Protein AF-A0AAU6ZR99-F1 (afdb_monomer_lite)

pLDDT: mean 75.12, std 14.04, range [40.44, 89.25]

Secondary structure (DSSP, 8-state):
-PPPEEEEES-TT----STTEEEEES-HHHHHHHHHHH--S---B---HHHHHHHHHTT----------SSS-------B-

Foldseek 3Di:
DDDAAEAEDCDPPPDDPDPNYDYQHDDLCVSVVVCVVVPPDDDWDQDDPVSVVVCVVSVNDPDFDFDDDPDPDPDRRGGGD

Sequence (81 aa):
MGSEKFVVSHKPDVKRTYPNSELLVGDAVSTVTALKKHYPRDLMTMGSGKLVRQLHAAGLIDRYALLSRPEGTVRNSCGMI

Radius of gyration: 13.94 Å; chains: 1; bounding box: 25×36×28 Å

Structure (mmCIF, N/CA/C/O backbone):
data_AF-A0AAU6ZR99-F1
#
_entry.id   AF-A0AAU6ZR99-F1
#
loop_
_atom_site.group_PDB
_atom_site.id
_atom_site.type_symbol
_atom_site.label_atom_id
_atom_site.label_alt_id
_atom_site.label_comp_id
_atom_site.label_asym_id
_atom_site.label_entity_id
_atom_site.label_seq_id
_atom_site.pdbx_PDB_ins_code
_atom_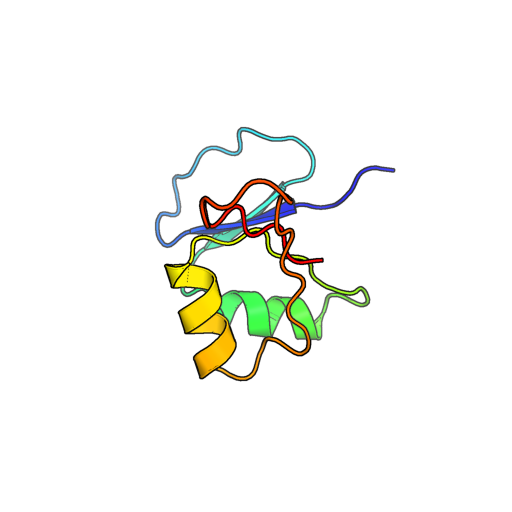site.Cartn_x
_atom_site.Cartn_y
_atom_site.Cartn_z
_atom_site.occupancy
_atom_site.B_iso_or_equiv
_atom_site.auth_seq_id
_atom_site.auth_comp_id
_atom_site.auth_asym_id
_atom_site.auth_atom_id
_atom_site.pdbx_PDB_model_num
ATOM 1 N N . MET A 1 1 ? 0.531 13.965 -18.135 1.00 43.56 1 MET A N 1
ATOM 2 C CA . MET A 1 1 ? 0.246 14.106 -16.691 1.00 43.56 1 MET A CA 1
ATOM 3 C C . MET A 1 1 ? 0.688 12.805 -16.038 1.00 43.56 1 MET A C 1
ATOM 5 O O . MET A 1 1 ? 0.170 11.767 -16.422 1.00 43.56 1 MET A O 1
ATOM 9 N N . GLY A 1 2 ? 1.770 12.833 -15.257 1.00 59.38 2 GLY A N 1
ATOM 10 C CA . GLY A 1 2 ? 2.479 11.622 -14.818 1.00 59.38 2 GLY A CA 1
ATOM 11 C C . GLY A 1 2 ? 1.737 10.837 -13.736 1.00 59.38 2 GLY A C 1
ATOM 12 O O . GLY A 1 2 ? 0.856 11.374 -13.072 1.00 59.38 2 GLY A O 1
ATOM 13 N N . SER A 1 3 ? 2.102 9.569 -13.561 1.00 66.69 3 SER A N 1
ATOM 14 C CA . SER A 1 3 ? 1.598 8.717 -12.482 1.00 66.69 3 SER A CA 1
ATOM 15 C C . SER A 1 3 ? 2.095 9.229 -11.126 1.00 66.69 3 SER A C 1
ATOM 17 O O . SER A 1 3 ? 3.296 9.454 -10.957 1.00 66.69 3 SER A O 1
ATOM 19 N N . GLU A 1 4 ? 1.190 9.411 -10.164 1.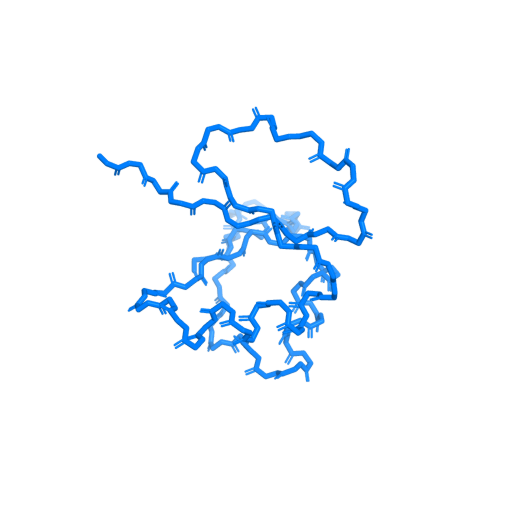00 80.06 4 GLU A N 1
ATOM 20 C CA . GLU A 1 4 ? 1.549 9.750 -8.782 1.00 80.06 4 GLU A CA 1
ATOM 21 C C . GLU A 1 4 ? 2.130 8.519 -8.082 1.00 80.06 4 GLU A C 1
ATOM 23 O O . GLU A 1 4 ? 1.603 7.413 -8.199 1.00 80.06 4 GLU A O 1
ATOM 28 N N . LYS A 1 5 ? 3.238 8.700 -7.362 1.00 83.50 5 LYS A N 1
ATOM 29 C CA . LYS A 1 5 ? 3.965 7.610 -6.706 1.00 83.50 5 LYS A CA 1
ATOM 30 C C . LYS A 1 5 ? 3.920 7.754 -5.190 1.00 83.50 5 LYS A C 1
ATOM 32 O O . LYS A 1 5 ? 4.627 8.572 -4.613 1.00 83.50 5 LYS A O 1
ATOM 37 N N . PHE A 1 6 ? 3.189 6.892 -4.506 1.00 83.50 6 PHE A N 1
ATOM 38 C CA . PHE A 1 6 ? 3.177 6.885 -3.043 1.00 83.50 6 PHE A CA 1
ATOM 39 C C . PHE A 1 6 ? 4.335 6.044 -2.499 1.00 83.50 6 PHE A C 1
ATOM 41 O O . PHE A 1 6 ? 4.570 4.920 -2.939 1.00 83.50 6 PHE A O 1
ATOM 48 N N . VAL A 1 7 ? 5.089 6.596 -1.551 1.00 82.44 7 VAL A N 1
ATOM 49 C CA . VAL A 1 7 ? 6.207 5.917 -0.889 1.00 82.44 7 VAL A CA 1
ATOM 50 C C . VAL A 1 7 ? 5.895 5.844 0.593 1.00 82.44 7 VAL A C 1
ATOM 52 O O . VAL A 1 7 ? 5.857 6.875 1.254 1.00 82.44 7 VAL A O 1
ATOM 55 N N . VAL A 1 8 ? 5.701 4.638 1.120 1.00 82.25 8 VAL A N 1
ATOM 56 C CA . VAL A 1 8 ? 5.546 4.431 2.563 1.00 82.25 8 VAL A CA 1
ATOM 57 C C . VAL A 1 8 ? 6.922 4.268 3.198 1.00 82.25 8 VAL A C 1
ATOM 59 O O . VAL A 1 8 ? 7.724 3.448 2.746 1.00 82.25 8 VAL A O 1
ATOM 62 N N . SER A 1 9 ? 7.194 5.017 4.262 1.00 77.75 9 SER A N 1
ATOM 63 C CA . SER A 1 9 ? 8.424 4.879 5.040 1.00 77.75 9 SER A CA 1
ATOM 64 C C . SER A 1 9 ? 8.168 5.083 6.529 1.00 77.75 9 SER A C 1
ATOM 66 O O . SER A 1 9 ? 7.465 6.003 6.931 1.00 77.75 9 SER A O 1
ATOM 68 N N . HIS A 1 10 ? 8.829 4.285 7.368 1.00 78.00 10 HIS A N 1
ATOM 69 C CA . HIS A 1 10 ? 8.884 4.537 8.813 1.00 78.00 10 HIS A CA 1
ATOM 70 C C . HIS A 1 10 ? 9.880 5.647 9.187 1.00 78.00 10 HIS A C 1
ATOM 72 O O . HIS A 1 10 ? 9.884 6.113 10.321 1.00 78.00 10 HIS A O 1
ATOM 78 N N . LYS A 1 11 ? 10.752 6.057 8.255 1.00 70.94 11 LYS A N 1
ATOM 79 C CA . LYS A 1 11 ? 11.733 7.127 8.464 1.00 70.94 11 LYS A CA 1
ATOM 80 C C . LYS A 1 11 ? 11.231 8.425 7.821 1.00 70.94 11 LYS A C 1
ATOM 82 O O . LYS A 1 11 ? 11.032 8.419 6.602 1.00 70.94 11 LYS A O 1
ATOM 87 N N . PRO A 1 12 ? 11.073 9.515 8.593 1.00 63.31 12 PRO A N 1
ATOM 88 C CA . PRO A 1 12 ? 10.592 10.797 8.077 1.00 63.31 12 PRO A CA 1
ATOM 89 C C . PRO A 1 12 ? 11.616 11.511 7.182 1.00 63.31 12 PRO A C 1
ATOM 91 O O . PRO A 1 12 ? 11.227 12.303 6.335 1.00 63.31 12 PRO A O 1
ATOM 94 N N . ASP A 1 13 ? 12.908 11.191 7.306 1.00 62.41 13 ASP A N 1
ATOM 95 C CA . ASP A 1 13 ? 13.999 11.872 6.586 1.00 62.41 13 ASP A CA 1
ATOM 96 C C . ASP A 1 13 ? 14.344 11.235 5.220 1.00 62.41 13 ASP A C 1
ATOM 98 O O . ASP A 1 13 ? 15.447 11.363 4.686 1.00 62.41 13 ASP A O 1
ATOM 102 N N . VAL A 1 14 ? 13.414 10.478 4.627 1.00 66.56 14 VAL A N 1
ATOM 103 C CA . VAL A 1 14 ? 13.644 9.885 3.303 1.00 66.56 14 VAL A CA 1
ATOM 104 C C . VAL A 1 14 ? 13.533 10.970 2.235 1.00 66.56 14 VAL A C 1
ATOM 106 O O . VAL A 1 14 ? 12.438 11.385 1.846 1.00 66.56 14 VAL A O 1
ATOM 109 N N . LYS A 1 15 ? 14.691 11.406 1.722 1.00 58.84 15 LYS A N 1
ATOM 110 C CA . LYS A 1 15 ? 14.772 12.356 0.608 1.00 58.84 15 LYS A CA 1
ATOM 111 C C . LYS A 1 15 ? 14.037 11.837 -0.623 1.00 58.84 15 LYS A C 1
ATOM 113 O O . LYS A 1 15 ? 14.249 10.724 -1.108 1.00 58.84 15 LYS A O 1
ATOM 118 N N . ARG A 1 16 ? 13.192 12.708 -1.163 1.00 62.50 16 ARG A N 1
ATOM 119 C CA . ARG A 1 16 ? 12.336 12.444 -2.317 1.00 62.50 16 ARG A CA 1
ATOM 120 C C . ARG A 1 16 ? 13.187 12.493 -3.576 1.00 62.50 16 ARG A C 1
ATOM 122 O O . ARG A 1 16 ? 13.522 13.563 -4.062 1.00 62.50 16 ARG A O 1
ATOM 129 N N . THR A 1 17 ? 13.586 11.328 -4.063 1.00 62.41 17 THR A N 1
ATOM 130 C CA . THR A 1 17 ? 14.494 11.210 -5.214 1.00 62.41 17 THR A CA 1
ATOM 131 C C . THR A 1 17 ? 13.765 11.130 -6.553 1.00 62.41 17 THR A C 1
ATOM 133 O O . THR A 1 17 ? 14.406 11.280 -7.585 1.00 62.41 17 THR A O 1
ATOM 136 N N . TYR A 1 18 ? 12.443 10.913 -6.558 1.00 67.19 18 TYR A N 1
ATOM 137 C CA . TYR A 1 18 ? 11.646 10.778 -7.780 1.00 67.19 18 TYR A CA 1
ATOM 138 C C . TYR A 1 18 ? 10.558 11.859 -7.891 1.00 67.19 18 TYR A C 1
ATOM 140 O O . TYR A 1 18 ? 9.842 12.095 -6.910 1.00 67.19 18 TYR A O 1
ATOM 148 N N . PRO A 1 19 ? 10.381 12.478 -9.074 1.00 67.81 19 PRO A N 1
ATOM 149 C CA . PRO A 1 19 ? 9.303 13.437 -9.319 1.00 67.81 19 PRO A CA 1
ATOM 150 C C . PRO A 1 19 ? 7.921 12.779 -9.160 1.00 67.81 19 PRO A C 1
ATOM 152 O O . PRO A 1 19 ? 7.784 11.569 -9.341 1.00 67.81 19 PRO A O 1
ATOM 155 N N . ASN A 1 20 ? 6.904 13.572 -8.796 1.00 72.00 20 ASN A N 1
ATOM 156 C CA . ASN A 1 20 ? 5.515 13.138 -8.537 1.00 72.00 20 ASN A CA 1
ATOM 157 C C . ASN A 1 20 ? 5.357 12.056 -7.464 1.00 72.00 20 ASN A C 1
ATOM 159 O O . ASN A 1 20 ? 4.377 11.313 -7.466 1.00 72.00 20 ASN A O 1
ATOM 163 N N . SER A 1 21 ? 6.322 11.932 -6.556 1.00 75.75 21 SER A N 1
ATOM 164 C CA . SER A 1 21 ? 6.155 11.028 -5.426 1.00 75.75 21 SER A CA 1
ATOM 165 C C . SER A 1 21 ? 5.412 11.748 -4.286 1.00 75.75 21 SER A C 1
ATOM 167 O O . SER A 1 21 ? 5.622 12.946 -4.136 1.00 75.75 21 SER A O 1
ATOM 169 N N . GLU A 1 22 ? 4.643 11.053 -3.426 1.00 81.12 22 GLU A N 1
ATOM 170 C CA . GLU A 1 22 ? 4.100 11.478 -2.101 1.00 81.12 22 GLU A CA 1
ATOM 171 C C . GLU A 1 22 ? 4.627 10.563 -0.963 1.00 81.12 22 GLU A C 1
ATOM 173 O O . GLU A 1 22 ? 4.746 9.359 -1.183 1.00 81.12 22 GLU A O 1
ATOM 178 N N . LEU A 1 23 ? 5.159 11.111 0.144 1.00 80.44 23 LEU A N 1
ATOM 179 C CA . LEU A 1 23 ? 5.834 10.326 1.194 1.00 80.44 23 LEU A CA 1
ATOM 180 C C . LEU A 1 23 ? 4.832 10.136 2.318 1.00 80.44 23 LEU A C 1
ATOM 182 O O . LEU A 1 23 ? 4.483 11.089 3.005 1.00 80.44 23 LEU A O 1
ATOM 186 N N . LEU A 1 24 ? 4.409 8.897 2.506 1.00 81.50 24 LEU A N 1
ATOM 187 C CA . LEU A 1 24 ? 3.507 8.506 3.568 1.00 81.50 24 LEU A CA 1
ATOM 188 C C . LEU A 1 24 ? 4.345 7.995 4.736 1.00 81.50 24 LEU A C 1
ATOM 190 O O . LEU A 1 24 ? 4.897 6.893 4.702 1.00 81.50 24 LEU A O 1
ATOM 194 N N . VAL A 1 25 ? 4.494 8.839 5.753 1.00 80.81 25 VAL A N 1
ATOM 195 C CA . VAL A 1 25 ? 5.263 8.494 6.94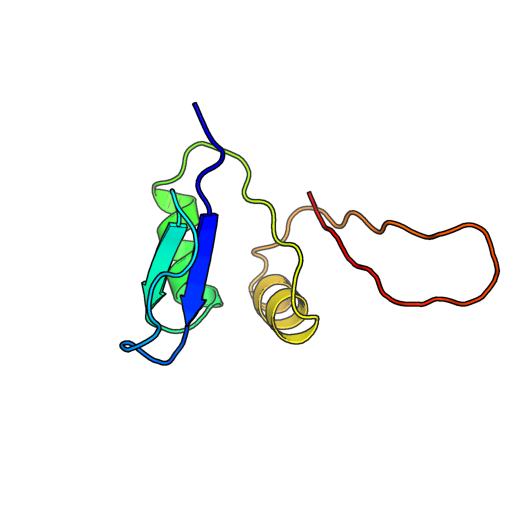8 1.00 80.81 25 VAL A CA 1
ATOM 196 C C . VAL A 1 25 ? 4.384 7.680 7.890 1.00 80.81 25 VAL A C 1
ATOM 198 O O . VAL A 1 25 ? 3.312 8.131 8.284 1.00 80.81 25 VAL A O 1
ATOM 201 N N . GLY A 1 26 ? 4.841 6.488 8.267 1.00 81.75 26 GLY A N 1
ATOM 202 C CA . GLY A 1 26 ? 4.141 5.630 9.220 1.00 81.75 26 GLY A CA 1
ATOM 203 C C . GLY A 1 26 ? 4.072 4.172 8.787 1.00 81.75 26 GLY A C 1
ATOM 204 O O . GLY A 1 26 ? 4.837 3.716 7.938 1.00 81.75 26 GLY A O 1
ATOM 205 N N . ASP A 1 27 ? 3.165 3.427 9.418 1.00 84.75 27 ASP A N 1
ATOM 206 C CA . ASP A 1 27 ? 2.905 2.036 9.059 1.00 84.75 27 ASP A CA 1
ATOM 207 C C . ASP A 1 27 ? 2.190 1.924 7.707 1.00 84.75 27 ASP A C 1
ATOM 209 O O . ASP A 1 27 ? 1.299 2.715 7.385 1.00 84.75 27 ASP A O 1
ATOM 213 N N . ALA A 1 28 ? 2.577 0.921 6.921 1.00 84.62 28 ALA A N 1
ATOM 214 C CA . ALA A 1 28 ? 2.033 0.689 5.590 1.00 84.62 28 ALA A CA 1
ATOM 215 C C . ALA A 1 28 ? 0.530 0.431 5.577 1.00 84.62 28 ALA A C 1
ATOM 217 O O . ALA A 1 28 ? -0.156 0.944 4.700 1.00 84.62 28 ALA A O 1
ATOM 218 N N . VAL A 1 29 ? 0.003 -0.324 6.537 1.00 87.19 29 VAL A N 1
ATOM 219 C CA . VAL A 1 29 ? -1.427 -0.627 6.591 1.00 87.19 29 VAL A CA 1
ATOM 220 C C . VAL A 1 29 ? -2.206 0.648 6.883 1.00 87.19 29 VAL A C 1
ATOM 222 O O . VAL A 1 29 ? -3.121 0.996 6.136 1.00 87.19 29 VAL A O 1
ATOM 225 N N . SER A 1 30 ? -1.809 1.390 7.917 1.00 87.00 30 SER A N 1
ATOM 226 C CA . SER A 1 30 ? -2.500 2.619 8.325 1.00 87.00 30 SER A CA 1
ATOM 227 C C . SER A 1 30 ? -2.460 3.697 7.241 1.00 87.00 30 SER A C 1
ATOM 229 O O . SER A 1 30 ? -3.487 4.293 6.913 1.00 87.00 30 SER A O 1
ATOM 231 N N . THR A 1 31 ? -1.286 3.926 6.651 1.00 88.56 31 THR A N 1
ATOM 232 C CA . THR A 1 31 ? -1.097 4.963 5.626 1.00 88.56 31 THR A CA 1
ATOM 233 C C . THR A 1 31 ? -1.815 4.631 4.322 1.00 88.56 31 THR A C 1
ATOM 235 O O . THR A 1 31 ? -2.495 5.494 3.771 1.00 88.56 31 THR A O 1
ATOM 238 N N . VAL A 1 32 ? -1.743 3.382 3.849 1.00 87.31 32 VAL A N 1
ATOM 239 C CA . VAL A 1 32 ? -2.461 2.951 2.638 1.00 87.31 32 VAL A CA 1
ATOM 240 C C . VAL A 1 32 ? -3.972 2.943 2.865 1.00 87.31 32 VAL A C 1
ATOM 242 O O . VAL A 1 32 ? -4.720 3.321 1.969 1.00 87.31 32 VAL A O 1
ATOM 245 N N . THR A 1 33 ? -4.443 2.592 4.066 1.00 87.81 33 THR A N 1
ATOM 246 C CA . THR A 1 33 ? -5.874 2.678 4.405 1.00 87.81 33 THR A CA 1
ATOM 247 C C . THR A 1 33 ? -6.376 4.117 4.343 1.00 87.81 33 THR A C 1
ATOM 249 O O . THR A 1 33 ? -7.441 4.372 3.784 1.00 87.81 33 THR A O 1
ATOM 252 N N . ALA A 1 34 ? -5.617 5.068 4.896 1.00 87.75 34 ALA A N 1
ATOM 253 C CA . ALA A 1 34 ? -5.949 6.486 4.799 1.00 87.75 34 ALA A CA 1
ATOM 254 C C . ALA A 1 34 ? -5.930 6.964 3.339 1.00 87.75 34 ALA A C 1
ATOM 256 O O . ALA A 1 34 ? -6.855 7.652 2.913 1.00 87.75 34 ALA A O 1
ATOM 257 N N . LEU A 1 35 ? -4.940 6.528 2.553 1.00 87.19 35 LEU A N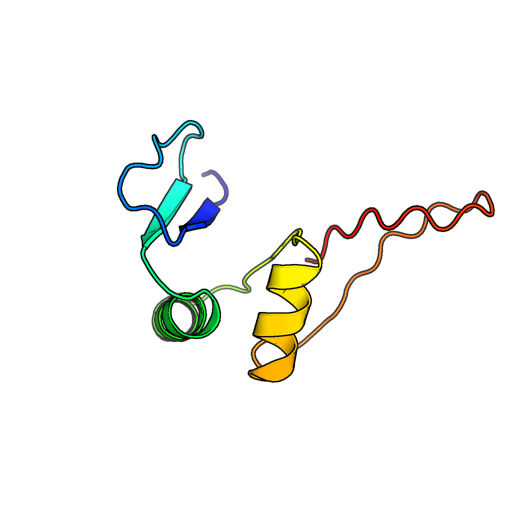 1
ATOM 258 C CA . LEU A 1 35 ? -4.855 6.848 1.131 1.00 87.19 35 LEU A CA 1
ATOM 259 C C . LEU A 1 35 ? -6.074 6.325 0.355 1.00 87.19 35 LEU A C 1
ATOM 261 O O . LEU A 1 35 ? -6.700 7.103 -0.356 1.00 87.19 35 LEU A O 1
ATOM 265 N N . LYS A 1 36 ? -6.483 5.059 0.541 1.00 85.50 36 LYS A N 1
ATOM 266 C CA . LYS A 1 36 ? -7.662 4.472 -0.136 1.00 85.50 36 LYS A CA 1
ATOM 267 C C . LYS A 1 36 ? -8.962 5.248 0.128 1.00 85.50 36 LYS A C 1
ATOM 269 O O . LYS A 1 36 ? -9.857 5.204 -0.705 1.00 85.50 36 LYS A O 1
ATOM 274 N N . LYS A 1 37 ? -9.092 5.960 1.256 1.00 86.31 37 LYS A N 1
ATOM 275 C CA . LYS A 1 37 ? -10.297 6.760 1.562 1.00 86.31 37 LYS A CA 1
ATOM 276 C C . LYS A 1 37 ? -10.414 8.031 0.724 1.00 86.31 37 LYS A C 1
ATOM 278 O O . LYS A 1 37 ? -11.523 8.500 0.494 1.00 86.31 37 LYS A O 1
ATOM 283 N N . HIS A 1 38 ? -9.285 8.602 0.318 1.00 84.44 38 HIS A N 1
ATOM 284 C CA . HIS A 1 38 ? -9.237 9.888 -0.380 1.00 84.44 38 HIS A CA 1
ATOM 285 C C . HIS A 1 38 ? -8.796 9.756 -1.838 1.00 84.44 38 HIS A C 1
ATOM 287 O O . HIS A 1 38 ? -8.997 10.683 -2.619 1.00 84.44 38 HIS A O 1
ATOM 293 N N . TYR A 1 39 ? -8.209 8.619 -2.213 1.00 83.88 39 TYR A N 1
ATOM 294 C CA . TYR A 1 39 ? -7.716 8.370 -3.555 1.00 83.88 39 TYR A CA 1
ATOM 295 C C . TYR A 1 39 ? -8.785 7.672 -4.409 1.00 83.88 39 TYR A C 1
ATOM 297 O O . TYR A 1 39 ? -9.132 6.528 -4.126 1.00 83.88 39 TYR A O 1
ATOM 305 N N . PRO A 1 40 ? -9.312 8.322 -5.464 1.00 79.38 40 PRO A N 1
ATOM 306 C CA . PRO A 1 40 ? -10.439 7.795 -6.239 1.00 79.38 40 PRO A CA 1
ATOM 307 C C . PRO A 1 40 ? -10.033 6.763 -7.305 1.00 79.38 40 PRO A C 1
ATOM 309 O O . PRO A 1 40 ? -10.886 6.308 -8.062 1.00 79.38 40 PRO A O 1
ATOM 312 N N . ARG A 1 41 ? -8.737 6.443 -7.425 1.00 85.00 41 ARG A N 1
ATOM 313 C CA . ARG A 1 41 ? -8.188 5.543 -8.451 1.00 85.00 41 ARG A CA 1
ATOM 314 C C . ARG A 1 41 ? -7.646 4.262 -7.827 1.00 85.00 41 ARG A C 1
ATOM 316 O O . ARG A 1 41 ? -7.302 4.241 -6.646 1.00 85.00 41 ARG A O 1
ATOM 323 N N . ASP A 1 42 ? -7.498 3.232 -8.651 1.00 85.75 42 ASP A N 1
ATOM 324 C CA . ASP A 1 42 ? -6.830 1.998 -8.249 1.00 85.75 42 ASP A CA 1
ATOM 325 C C . ASP A 1 42 ? -5.369 2.266 -7.860 1.00 85.75 42 ASP A C 1
ATOM 327 O O . ASP A 1 42 ? -4.667 3.076 -8.476 1.00 85.75 42 ASP A O 1
ATOM 331 N N . LEU A 1 43 ? -4.924 1.589 -6.802 1.00 85.81 43 LEU A N 1
ATOM 332 C CA . LEU A 1 43 ? -3.573 1.707 -6.273 1.00 85.81 43 LEU A CA 1
ATOM 333 C C . LEU A 1 43 ? -2.757 0.472 -6.632 1.00 85.81 43 LEU A C 1
ATOM 335 O O . LEU A 1 43 ? -3.026 -0.629 -6.158 1.00 85.81 43 LEU A O 1
ATOM 339 N N . MET A 1 44 ? -1.698 0.718 -7.391 1.00 84.19 44 MET A N 1
ATOM 340 C CA . MET A 1 44 ? -0.722 -0.278 -7.799 1.00 84.19 44 MET A CA 1
ATOM 341 C C . MET A 1 44 ? 0.443 -0.355 -6.803 1.00 84.19 44 MET A C 1
ATOM 343 O O . MET A 1 44 ? 1.016 0.676 -6.443 1.00 84.19 44 MET A O 1
ATOM 347 N N . THR A 1 45 ? 0.874 -1.559 -6.405 1.00 83.44 45 THR A N 1
ATOM 348 C CA . THR A 1 45 ? 2.110 -1.743 -5.618 1.00 83.44 45 THR A CA 1
ATOM 349 C C . THR A 1 45 ? 3.031 -2.805 -6.209 1.00 83.44 45 THR A C 1
ATOM 351 O O . THR A 1 45 ? 2.699 -3.981 -6.309 1.00 83.44 45 THR A O 1
ATOM 354 N N . MET A 1 46 ? 4.267 -2.414 -6.519 1.00 77.62 46 MET A N 1
ATOM 355 C CA . MET A 1 46 ? 5.316 -3.336 -6.979 1.00 77.62 46 MET A CA 1
ATOM 356 C C . MET A 1 46 ? 6.041 -4.064 -5.823 1.00 77.62 46 MET A C 1
ATOM 358 O O . MET A 1 46 ? 7.096 -4.663 -6.020 1.00 77.62 46 MET A O 1
ATOM 362 N N . GLY A 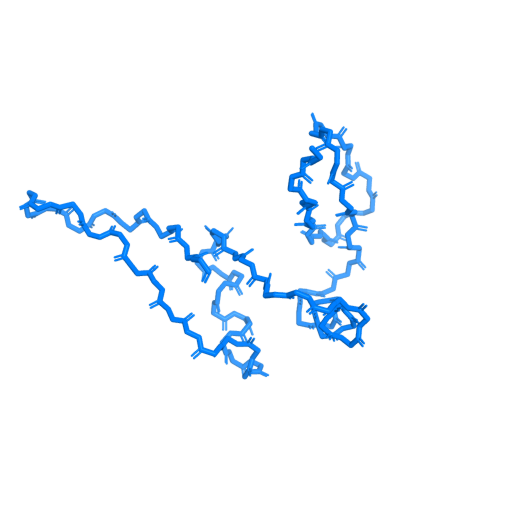1 47 ? 5.512 -4.020 -4.596 1.00 68.81 47 GLY A N 1
ATOM 363 C CA . GLY A 1 47 ? 6.153 -4.626 -3.420 1.00 68.81 47 GLY A CA 1
ATOM 364 C C . GLY A 1 47 ? 7.296 -3.779 -2.846 1.00 68.81 47 GLY A C 1
ATOM 365 O O . GLY A 1 47 ? 7.530 -2.654 -3.270 1.00 68.81 47 GLY A O 1
ATOM 366 N N . SER A 1 48 ? 8.030 -4.178 -1.802 1.00 75.12 48 SER A N 1
ATOM 367 C CA . SER A 1 48 ? 8.556 -5.505 -1.418 1.00 75.12 48 SER A CA 1
ATOM 368 C C . SER A 1 48 ? 7.570 -6.612 -1.011 1.00 75.12 48 SER A C 1
ATOM 370 O O . SER A 1 48 ? 6.452 -6.351 -0.580 1.00 75.12 48 SER A O 1
ATOM 372 N N . GLY A 1 49 ? 8.029 -7.872 -1.031 1.00 79.94 49 GLY A N 1
ATOM 373 C CA . GLY A 1 49 ? 7.250 -9.017 -0.536 1.00 79.94 49 GLY A CA 1
ATOM 374 C C . GLY A 1 49 ? 6.798 -8.888 0.928 1.00 79.94 49 GLY A C 1
ATOM 375 O O . GLY A 1 49 ? 5.753 -9.422 1.287 1.00 79.94 49 GLY A O 1
ATOM 376 N N . LYS A 1 50 ? 7.531 -8.137 1.766 1.00 84.19 50 LYS A N 1
ATOM 377 C CA . LYS A 1 50 ? 7.102 -7.797 3.133 1.00 84.19 50 LYS A CA 1
ATOM 378 C C . LYS A 1 50 ? 5.889 -6.861 3.118 1.00 84.19 50 LYS A C 1
ATOM 380 O O . LYS A 1 50 ? 4.901 -7.157 3.781 1.00 84.19 50 LYS A O 1
ATOM 385 N N . LEU A 1 51 ? 5.947 -5.792 2.323 1.00 85.00 51 LEU A N 1
ATOM 386 C CA . LEU A 1 51 ? 4.847 -4.836 2.164 1.00 85.00 51 LEU A CA 1
ATOM 387 C C . LEU A 1 51 ? 3.579 -5.533 1.659 1.00 85.00 51 LEU A C 1
ATOM 389 O O . LEU A 1 51 ? 2.511 -5.369 2.239 1.00 85.00 51 LEU A O 1
ATOM 393 N N . VAL A 1 52 ? 3.711 -6.370 0.627 1.00 86.44 52 VAL A N 1
ATOM 394 C CA . VAL A 1 52 ? 2.583 -7.130 0.069 1.00 86.44 52 VAL A CA 1
ATOM 395 C C . VAL A 1 52 ? 1.931 -8.022 1.125 1.00 86.44 52 VAL A C 1
ATOM 397 O O . VAL A 1 52 ? 0.710 -8.035 1.240 1.00 86.44 52 VAL A O 1
ATOM 400 N N . ARG A 1 53 ? 2.725 -8.733 1.937 1.00 86.62 53 ARG A N 1
ATOM 401 C CA . ARG A 1 53 ? 2.200 -9.575 3.025 1.00 86.62 53 ARG A CA 1
ATOM 402 C C . ARG A 1 53 ? 1.469 -8.760 4.093 1.00 86.62 53 ARG A C 1
ATOM 404 O O . ARG A 1 53 ? 0.420 -9.196 4.551 1.00 86.62 53 ARG A O 1
ATOM 411 N N . GLN A 1 54 ? 1.993 -7.591 4.468 1.00 89.25 54 GLN A N 1
ATOM 412 C CA . GLN A 1 54 ? 1.345 -6.708 5.447 1.00 89.25 54 GLN A CA 1
ATOM 413 C C . GLN A 1 54 ? 0.000 -6.181 4.933 1.00 89.25 54 GLN A C 1
ATOM 415 O O . GLN A 1 54 ? -0.997 -6.249 5.646 1.00 89.25 54 GLN A O 1
ATOM 420 N N . LEU A 1 55 ? -0.048 -5.714 3.682 1.00 88.12 55 LEU A N 1
ATOM 421 C CA . LEU A 1 55 ? -1.285 -5.224 3.069 1.00 88.12 55 LEU A CA 1
ATOM 422 C C . LEU A 1 55 ? -2.306 -6.351 2.848 1.00 88.12 55 LEU A C 1
ATOM 424 O O . LEU A 1 55 ? -3.498 -6.137 3.051 1.00 88.12 55 LEU A O 1
ATOM 428 N N . HIS A 1 56 ? -1.849 -7.556 2.491 1.00 88.19 56 HIS A N 1
ATOM 429 C CA . HIS A 1 56 ? -2.715 -8.731 2.371 1.00 88.19 56 HIS A CA 1
ATOM 430 C C . HIS A 1 56 ? -3.365 -9.101 3.703 1.00 88.19 56 HIS A C 1
ATOM 432 O O . HIS A 1 56 ? -4.574 -9.288 3.762 1.00 88.19 56 HIS A O 1
ATOM 438 N N . ALA A 1 57 ? -2.569 -9.174 4.776 1.00 89.00 57 ALA A N 1
ATOM 439 C CA . ALA A 1 57 ? -3.064 -9.517 6.106 1.00 89.00 57 ALA A CA 1
ATOM 440 C C . ALA A 1 57 ? -4.110 -8.511 6.616 1.00 89.00 57 ALA A C 1
ATOM 442 O O . ALA A 1 57 ? -4.998 -8.880 7.376 1.00 89.00 57 ALA A O 1
ATOM 443 N N . ALA A 1 58 ? -4.025 -7.257 6.169 1.00 8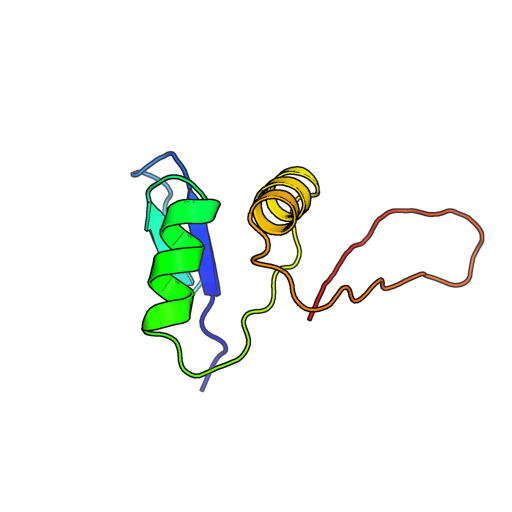8.56 58 ALA A N 1
ATOM 444 C CA . ALA A 1 58 ? -5.001 -6.214 6.464 1.00 88.56 58 ALA A CA 1
ATOM 445 C C . ALA A 1 58 ? -6.228 -6.207 5.528 1.00 88.56 58 ALA A C 1
ATOM 447 O O . ALA A 1 58 ? -7.075 -5.327 5.655 1.00 88.56 58 ALA A O 1
ATOM 448 N N . GLY A 1 59 ? -6.322 -7.135 4.568 1.00 88.75 59 GLY A N 1
ATOM 449 C CA . GLY A 1 59 ? -7.420 -7.188 3.597 1.00 88.75 59 GLY A CA 1
ATOM 450 C C . GLY A 1 59 ? -7.430 -6.024 2.600 1.00 88.75 59 GLY A C 1
ATOM 451 O O . GLY A 1 59 ? -8.465 -5.722 2.019 1.00 88.75 59 GLY A O 1
ATOM 452 N N . LEU A 1 60 ? -6.296 -5.339 2.409 1.00 88.12 60 LEU A N 1
ATOM 453 C CA . LEU A 1 60 ? -6.208 -4.153 1.548 1.00 88.12 60 LEU A CA 1
ATOM 454 C C . LEU A 1 60 ? -5.915 -4.476 0.079 1.00 88.12 60 LEU A C 1
ATOM 456 O O . LEU A 1 60 ? -5.987 -3.565 -0.751 1.00 88.12 60 LEU A O 1
ATOM 460 N N . ILE A 1 61 ? -5.563 -5.730 -0.226 1.00 88.44 61 ILE A N 1
ATOM 461 C CA . ILE A 1 61 ? -5.264 -6.199 -1.581 1.00 88.44 61 ILE A CA 1
ATOM 462 C C . ILE A 1 61 ? -6.463 -6.955 -2.139 1.00 88.44 61 ILE A C 1
ATOM 464 O O . ILE A 1 61 ? -6.816 -8.024 -1.647 1.00 88.44 61 ILE A O 1
ATOM 468 N N . ASP A 1 62 ? -7.012 -6.412 -3.219 1.00 87.62 62 ASP A N 1
ATOM 469 C CA . ASP A 1 62 ? -8.152 -6.979 -3.930 1.00 87.62 62 ASP A CA 1
ATOM 470 C C . ASP A 1 62 ? -7.710 -7.948 -5.048 1.00 87.62 62 ASP A C 1
ATOM 472 O O . ASP A 1 62 ? -8.396 -8.927 -5.344 1.00 87.62 62 ASP A O 1
ATOM 476 N N . ARG A 1 63 ? -6.552 -7.695 -5.682 1.00 87.44 63 ARG A N 1
ATOM 477 C CA . ARG A 1 63 ? -6.026 -8.487 -6.808 1.00 87.44 63 ARG A CA 1
ATOM 478 C C . ARG A 1 63 ? -4.508 -8.647 -6.747 1.00 87.44 63 ARG A C 1
ATOM 480 O O . ARG A 1 63 ? -3.792 -7.752 -6.313 1.00 87.44 63 ARG A O 1
ATOM 487 N N . TYR A 1 64 ? -4.032 -9.789 -7.241 1.00 84.81 64 TYR A N 1
ATOM 488 C CA . TYR A 1 64 ? -2.613 -10.088 -7.429 1.00 84.81 64 TYR A CA 1
ATOM 489 C C . TYR A 1 64 ? -2.320 -10.255 -8.916 1.00 84.81 64 TYR A C 1
ATOM 491 O O . TYR A 1 64 ? -2.902 -11.125 -9.561 1.00 84.81 64 TYR A O 1
ATOM 499 N N . ALA A 1 65 ? -1.386 -9.467 -9.443 1.00 82.00 65 ALA A N 1
ATOM 500 C CA . ALA A 1 65 ? -0.828 -9.680 -10.773 1.00 82.00 65 ALA A CA 1
ATOM 501 C C . ALA A 1 65 ? 0.610 -10.187 -10.641 1.00 82.00 65 ALA A C 1
ATOM 503 O O . ALA A 1 65 ? 1.483 -9.492 -10.123 1.00 82.00 65 ALA A O 1
ATOM 504 N N . LEU A 1 66 ? 0.848 -11.421 -11.087 1.00 82.50 66 LEU A N 1
ATOM 505 C CA . LEU A 1 66 ? 2.172 -12.030 -11.103 1.00 82.50 66 LEU A CA 1
ATOM 506 C C . LEU A 1 66 ? 2.701 -12.047 -12.533 1.00 82.50 66 LEU A C 1
ATOM 508 O O . LEU A 1 66 ? 2.151 -12.719 -13.401 1.00 82.50 66 LEU A O 1
ATOM 512 N N . LEU A 1 67 ? 3.806 -11.345 -12.760 1.00 74.94 67 LEU A N 1
ATOM 513 C CA . LEU A 1 67 ? 4.549 -11.440 -14.008 1.00 74.94 67 LEU A CA 1
ATOM 514 C C . LEU A 1 67 ? 5.523 -12.617 -13.903 1.00 74.94 67 LEU A C 1
ATOM 516 O O . LEU A 1 67 ? 6.617 -12.498 -13.355 1.00 74.94 67 LEU A O 1
ATOM 520 N N . SER A 1 68 ? 5.100 -13.781 -14.394 1.00 73.94 68 SER A N 1
ATOM 521 C CA . SER A 1 68 ? 5.975 -14.941 -14.565 1.00 73.94 68 SER A CA 1
ATOM 522 C C . SER A 1 68 ? 6.670 -14.878 -15.921 1.00 73.94 68 SER A C 1
ATOM 524 O O . SER A 1 68 ? 6.014 -14.735 -16.953 1.00 73.94 68 SER A O 1
ATOM 526 N N . ARG A 1 69 ? 7.993 -15.025 -15.932 1.00 64.31 69 ARG A N 1
ATOM 527 C CA . ARG A 1 69 ? 8.767 -15.177 -17.164 1.00 64.31 69 ARG A CA 1
ATOM 528 C C . ARG A 1 69 ? 8.801 -16.665 -17.575 1.00 64.31 69 ARG A C 1
ATOM 530 O O . ARG A 1 69 ? 8.945 -17.494 -16.676 1.00 64.31 69 ARG A O 1
ATOM 537 N N . PRO A 1 70 ? 8.625 -17.026 -18.864 1.00 62.12 70 PRO A N 1
ATOM 538 C CA . PRO A 1 70 ? 8.406 -18.422 -19.264 1.00 62.12 70 PRO A CA 1
ATOM 539 C C . PRO A 1 70 ? 9.632 -19.356 -19.244 1.00 62.12 70 PRO A C 1
ATOM 541 O O . PRO A 1 70 ? 9.466 -20.538 -19.528 1.00 62.12 70 PRO A O 1
ATOM 544 N N . GLU A 1 71 ? 10.840 -18.924 -18.874 1.00 61.97 71 GLU A N 1
ATOM 545 C CA . GLU A 1 71 ? 11.934 -19.853 -18.565 1.00 61.97 71 GLU A CA 1
ATOM 546 C C . GLU A 1 71 ? 11.913 -20.264 -17.083 1.00 61.97 71 GLU A C 1
ATOM 548 O O . GLU A 1 71 ? 11.778 -19.426 -16.196 1.00 61.97 71 GLU A O 1
ATOM 553 N N . GLY A 1 72 ? 12.026 -21.569 -16.815 1.00 53.78 72 GLY A N 1
ATOM 554 C CA . GLY A 1 72 ? 11.720 -22.243 -15.543 1.00 53.78 72 GLY A CA 1
ATOM 555 C C . GLY A 1 72 ? 12.598 -21.918 -14.328 1.00 53.78 72 GLY A C 1
ATOM 556 O O . GLY A 1 72 ? 12.976 -22.813 -13.581 1.00 53.78 72 GLY A O 1
ATOM 557 N N . THR A 1 73 ? 12.902 -20.651 -14.075 1.00 51.78 73 THR A N 1
ATOM 558 C CA . THR A 1 73 ? 13.376 -20.173 -12.778 1.00 51.78 73 THR A CA 1
ATOM 559 C C . THR A 1 73 ? 12.379 -19.146 -12.265 1.00 51.78 73 THR A C 1
ATOM 561 O O . THR A 1 73 ? 12.349 -18.006 -12.726 1.00 51.78 73 THR A O 1
ATOM 564 N N . VAL A 1 74 ? 11.574 -19.541 -11.274 1.00 52.97 74 VAL A N 1
ATOM 565 C CA . VAL A 1 74 ? 10.737 -18.627 -10.487 1.00 52.97 74 VAL A CA 1
ATOM 566 C C . VAL A 1 74 ? 11.661 -17.622 -9.794 1.00 52.97 74 VAL A C 1
ATOM 568 O O . VAL A 1 74 ? 12.165 -17.853 -8.700 1.00 52.97 74 VAL A O 1
ATOM 571 N N . ARG A 1 75 ? 11.938 -16.503 -10.464 1.00 51.88 75 ARG A N 1
ATOM 572 C CA . ARG A 1 75 ? 12.499 -15.298 -9.858 1.00 51.88 75 ARG A CA 1
ATOM 573 C C . ARG A 1 75 ? 11.354 -14.320 -9.693 1.00 51.88 75 ARG A C 1
ATOM 575 O O . ARG A 1 75 ? 10.832 -13.778 -10.663 1.00 51.88 75 ARG A O 1
ATOM 582 N N . ASN A 1 76 ? 10.968 -14.142 -8.438 1.00 43.00 76 ASN A N 1
ATOM 583 C CA . ASN A 1 76 ? 9.845 -13.361 -7.941 1.00 43.00 76 ASN A CA 1
ATOM 584 C C . ASN A 1 76 ? 10.034 -11.876 -8.305 1.00 43.00 76 ASN A C 1
ATOM 586 O O . ASN A 1 76 ? 10.421 -11.061 -7.472 1.00 43.00 76 ASN A O 1
ATOM 590 N N . SER A 1 77 ? 9.794 -11.516 -9.562 1.00 49.09 77 SER A N 1
ATOM 591 C CA . SER A 1 77 ? 9.737 -10.133 -10.030 1.00 49.09 77 SER A CA 1
ATOM 592 C C . SER A 1 77 ? 8.268 -9.727 -10.055 1.00 49.09 77 SER A C 1
ATOM 594 O O . SER A 1 77 ? 7.584 -9.746 -11.069 1.00 49.09 77 SER A O 1
ATOM 596 N N . CYS A 1 78 ? 7.755 -9.459 -8.856 1.00 40.44 78 CYS A N 1
ATOM 597 C CA . CYS A 1 78 ? 6.365 -9.098 -8.633 1.00 40.44 78 CYS A CA 1
ATOM 598 C C . CYS A 1 78 ? 6.178 -7.603 -8.932 1.00 40.44 78 CYS A C 1
ATOM 600 O O . CYS A 1 78 ? 6.488 -6.763 -8.094 1.00 40.44 78 CYS A O 1
ATOM 602 N N . GLY A 1 79 ? 5.716 -7.265 -10.134 1.00 42.84 79 GLY A N 1
ATOM 603 C CA . GLY A 1 79 ? 5.069 -5.982 -10.404 1.00 42.84 79 GLY A CA 1
ATOM 604 C C . GLY A 1 79 ? 3.564 -6.214 -10.393 1.00 42.84 79 GLY A C 1
ATOM 605 O O . GLY A 1 79 ? 3.059 -6.814 -11.336 1.00 42.84 79 GLY A O 1
ATOM 606 N N . MET A 1 80 ? 2.870 -5.808 -9.328 1.00 46.22 80 MET A N 1
ATOM 607 C CA . MET A 1 80 ? 1.413 -5.961 -9.230 1.00 46.22 80 MET A CA 1
ATOM 608 C C . MET A 1 80 ? 0.760 -4.645 -9.603 1.00 46.22 80 MET A C 1
ATOM 610 O O . MET A 1 80 ? 1.169 -3.658 -8.996 1.00 46.22 80 MET A O 1
ATOM 614 N N . ILE A 1 81 ? -0.163 -4.674 -10.582 1.00 40.75 81 ILE A N 1
ATOM 615 C CA . ILE A 1 81 ? -1.067 -3.587 -11.036 1.00 40.75 81 ILE A CA 1
ATOM 616 C C . ILE A 1 81 ? -2.166 -3.318 -10.021 1.00 40.75 81 ILE A C 1
ATOM 618 O O . ILE A 1 81 ? -2.686 -4.316 -9.478 1.00 40.75 81 ILE A O 1
#